Protein AF-A0A1H0UM21-F1 (afdb_monomer_lite)

Structure (mmCIF, N/CA/C/O backbone):
data_AF-A0A1H0UM21-F1
#
_entry.id   AF-A0A1H0UM21-F1
#
loop_
_atom_site.group_PDB
_atom_site.id
_atom_site.type_symbol
_atom_site.label_atom_id
_atom_site.label_alt_id
_atom_site.label_comp_id
_atom_site.label_asym_id
_atom_site.label_entity_id
_atom_site.label_seq_id
_atom_site.pdbx_PDB_ins_code
_atom_site.Cartn_x
_atom_site.Cartn_y
_atom_site.Cartn_z
_atom_site.occupancy
_atom_site.B_iso_or_equiv
_atom_site.auth_seq_id
_atom_site.auth_comp_id
_atom_site.auth_asym_id
_atom_site.auth_atom_id
_atom_site.pdbx_PDB_model_num
ATOM 1 N N . MET A 1 1 ? -3.322 1.386 14.004 1.00 92.81 1 MET A N 1
ATOM 2 C CA . MET A 1 1 ? -3.535 1.721 12.572 1.00 92.81 1 MET A CA 1
ATOM 3 C C . MET A 1 1 ? -4.518 0.707 12.004 1.00 92.81 1 MET A C 1
ATOM 5 O O . MET A 1 1 ? -4.577 -0.382 12.558 1.00 92.81 1 MET A O 1
ATOM 9 N N . ILE A 1 2 ? -5.292 1.025 10.967 1.00 96.75 2 ILE A N 1
ATOM 10 C CA . ILE A 1 2 ? -6.209 0.051 10.345 1.00 96.75 2 ILE A CA 1
ATOM 11 C C . ILE A 1 2 ? -5.666 -0.349 8.977 1.00 96.75 2 ILE A C 1
ATOM 13 O O . ILE A 1 2 ? -5.167 0.510 8.252 1.00 96.75 2 ILE A O 1
ATOM 17 N N . ALA A 1 3 ? -5.759 -1.632 8.642 1.00 97.88 3 ALA A N 1
ATOM 18 C CA . ALA A 1 3 ? -5.467 -2.154 7.318 1.00 97.88 3 ALA A CA 1
ATOM 19 C C . ALA A 1 3 ? -6.683 -2.840 6.707 1.00 97.88 3 ALA A C 1
ATOM 21 O O . ALA A 1 3 ? -7.474 -3.455 7.423 1.00 97.88 3 ALA A O 1
ATOM 22 N N . ARG A 1 4 ? -6.810 -2.757 5.383 1.00 98.06 4 ARG A N 1
ATOM 23 C CA . ARG A 1 4 ? -7.896 -3.366 4.615 1.00 98.06 4 ARG A CA 1
ATOM 24 C C . ARG A 1 4 ? -7.352 -4.044 3.368 1.00 98.06 4 ARG A C 1
ATOM 26 O O . ARG A 1 4 ? -6.465 -3.508 2.712 1.00 98.06 4 ARG A O 1
ATOM 33 N N . TYR A 1 5 ? -7.887 -5.209 3.037 1.00 96.88 5 TYR A N 1
ATOM 34 C CA . TYR A 1 5 ? -7.577 -5.929 1.801 1.00 96.88 5 TYR A CA 1
ATOM 35 C C . TYR A 1 5 ? -8.771 -6.793 1.400 1.00 96.88 5 TYR A C 1
ATOM 37 O O . TYR A 1 5 ? -9.628 -7.098 2.232 1.00 96.88 5 TYR A O 1
ATOM 45 N N . LEU A 1 6 ? -8.848 -7.180 0.128 1.00 95.88 6 LEU A N 1
ATOM 46 C CA . LEU A 1 6 ? -9.825 -8.170 -0.314 1.00 95.88 6 LEU A CA 1
ATOM 47 C C . LEU A 1 6 ? -9.255 -9.571 -0.110 1.00 95.88 6 LEU A C 1
ATOM 49 O O . LEU A 1 6 ? -8.195 -9.883 -0.649 1.00 95.88 6 LEU A O 1
ATOM 53 N N . ASP A 1 7 ? -9.978 -10.417 0.614 1.00 94.50 7 ASP A N 1
ATOM 54 C CA . ASP A 1 7 ? -9.722 -11.853 0.612 1.00 94.50 7 ASP A CA 1
ATOM 55 C C . ASP A 1 7 ? -10.420 -12.483 -0.612 1.00 94.50 7 ASP A C 1
ATOM 57 O O . ASP A 1 7 ? -11.655 -12.459 -0.683 1.00 94.50 7 ASP A O 1
ATOM 61 N N . PRO A 1 8 ? -9.666 -13.020 -1.592 1.00 91.56 8 PRO A N 1
ATOM 62 C CA . PRO A 1 8 ? -10.238 -13.578 -2.812 1.00 91.56 8 PRO A CA 1
ATOM 63 C C . PRO A 1 8 ? -10.990 -14.897 -2.587 1.00 91.56 8 PRO A C 1
ATOM 65 O O . PRO A 1 8 ? -11.851 -15.228 -3.402 1.00 91.56 8 PRO A O 1
ATOM 68 N N . ASP A 1 9 ? -10.713 -15.637 -1.507 1.00 90.88 9 ASP A N 1
ATOM 69 C CA . ASP A 1 9 ? -11.382 -16.914 -1.224 1.00 90.88 9 ASP A CA 1
ATOM 70 C C . ASP A 1 9 ? -12.802 -16.695 -0.696 1.00 90.88 9 ASP A C 1
ATOM 72 O O . ASP A 1 9 ? -13.722 -17.467 -0.987 1.00 90.88 9 ASP A O 1
ATOM 76 N N . THR A 1 10 ? -12.988 -15.627 0.081 1.00 92.31 10 THR A N 1
ATOM 77 C CA . THR A 1 10 ? -14.288 -15.248 0.650 1.00 92.31 10 THR A CA 1
ATOM 78 C C . THR A 1 10 ? -14.992 -14.133 -0.125 1.00 92.31 10 THR A C 1
ATOM 80 O O . THR A 1 10 ? -16.148 -13.837 0.176 1.00 92.31 10 THR A O 1
ATOM 83 N N . ASP A 1 11 ? -14.315 -13.533 -1.110 1.00 91.00 11 ASP A N 1
ATOM 84 C CA . ASP A 1 11 ? -14.748 -12.358 -1.883 1.00 91.00 11 ASP A CA 1
ATOM 85 C C . ASP A 1 11 ? -15.260 -11.228 -0.972 1.00 91.00 11 ASP A C 1
ATOM 87 O O . ASP A 1 11 ? -16.318 -10.633 -1.185 1.00 91.00 11 ASP A O 1
ATOM 91 N N . SER A 1 12 ? -14.522 -10.967 0.111 1.00 94.56 12 SER A N 1
ATOM 92 C CA . SER A 1 12 ? -14.925 -10.006 1.137 1.00 94.56 12 SER A CA 1
ATOM 93 C C . SER A 1 12 ? -13.756 -9.169 1.648 1.00 94.56 12 SER A C 1
ATOM 95 O O . SER A 1 12 ? -12.617 -9.631 1.732 1.00 94.56 12 SER A O 1
ATOM 97 N N . VAL A 1 13 ? -14.038 -7.902 1.968 1.00 96.81 13 VAL A N 1
ATOM 98 C CA . VAL A 1 13 ? -13.031 -6.987 2.514 1.00 96.81 13 VAL A CA 1
ATOM 99 C C . VAL A 1 13 ? -12.772 -7.346 3.969 1.00 96.81 13 VAL A C 1
ATOM 101 O O . VAL A 1 13 ? -13.676 -7.282 4.802 1.00 96.81 13 VAL A O 1
ATOM 104 N N . GLN A 1 14 ? -11.522 -7.678 4.260 1.00 97.56 14 GLN A N 1
ATOM 105 C CA . GLN A 1 14 ? -11.024 -7.879 5.609 1.00 97.56 14 GLN A CA 1
ATOM 106 C C . GLN A 1 14 ? -10.535 -6.551 6.177 1.00 97.56 14 GLN A C 1
ATOM 108 O O . GLN A 1 14 ? -9.960 -5.733 5.458 1.00 97.56 14 GLN A O 1
ATOM 113 N N . GLU A 1 15 ? -10.739 -6.354 7.475 1.00 97.81 15 GLU A N 1
ATOM 114 C CA . GLU A 1 15 ? -10.221 -5.213 8.224 1.00 97.81 15 GLU A CA 1
ATOM 115 C C . GLU A 1 15 ? -9.406 -5.726 9.411 1.00 97.81 15 GLU A C 1
ATOM 117 O O . GLU A 1 15 ? -9.859 -6.592 10.161 1.00 97.81 15 GLU A O 1
ATOM 122 N N . VAL A 1 16 ? -8.183 -5.220 9.557 1.00 96.75 16 VAL A N 1
ATOM 123 C CA . VAL A 1 16 ? -7.222 -5.682 1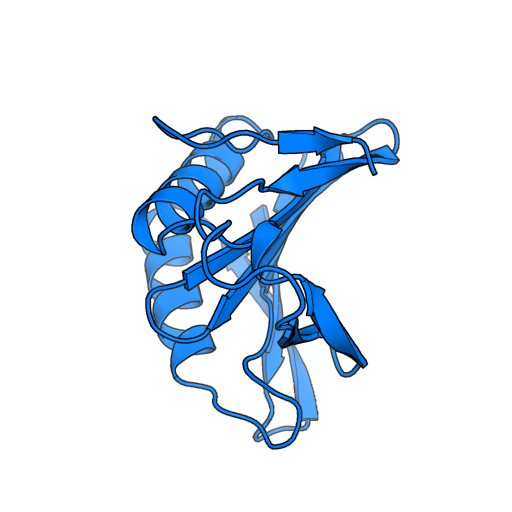0.561 1.00 96.75 16 VAL A CA 1
ATOM 124 C C . VAL A 1 16 ? -6.652 -4.485 11.305 1.00 96.75 16 VAL A C 1
ATOM 126 O O . VAL A 1 16 ? -6.164 -3.530 10.698 1.00 96.75 16 VAL A O 1
ATOM 129 N N . GLU A 1 17 ? -6.673 -4.543 12.633 1.00 95.94 17 GLU A N 1
ATOM 130 C CA . GLU A 1 17 ? -5.959 -3.576 13.456 1.00 95.94 17 GLU A CA 1
ATOM 131 C C . GLU A 1 17 ? -4.471 -3.941 13.521 1.00 95.94 17 GLU A C 1
ATOM 133 O O . GLU A 1 17 ? -4.090 -5.046 13.907 1.00 95.94 17 GLU A O 1
ATOM 138 N N . LEU A 1 18 ? -3.622 -2.989 13.143 1.00 94.38 18 LEU A N 1
ATOM 139 C CA . LEU A 1 18 ? -2.173 -3.119 13.176 1.00 94.38 18 LEU A CA 1
ATOM 140 C C . LEU A 1 18 ? -1.621 -2.389 14.398 1.00 94.38 18 LEU A C 1
ATOM 142 O O . LEU A 1 18 ? -1.692 -1.153 14.484 1.00 94.38 18 LEU A O 1
ATOM 146 N N . ALA A 1 19 ? -1.092 -3.179 15.332 1.00 89.00 19 ALA A N 1
ATOM 147 C CA . ALA A 1 19 ? -0.547 -2.712 16.604 1.00 89.00 19 ALA A CA 1
ATOM 148 C C . ALA A 1 19 ? 0.950 -2.371 16.530 1.00 89.00 19 ALA A C 1
ATOM 150 O O . ALA A 1 19 ? 1.411 -1.484 17.246 1.00 89.00 19 ALA A O 1
ATOM 151 N N . ASP A 1 20 ? 1.707 -3.064 15.676 1.00 90.62 20 ASP A N 1
ATOM 152 C CA . ASP A 1 20 ? 3.156 -2.921 15.566 1.00 90.62 20 ASP A CA 1
ATOM 153 C C . ASP A 1 20 ? 3.677 -3.285 14.164 1.00 90.62 20 ASP A C 1
ATOM 155 O O . ASP A 1 20 ? 2.930 -3.672 13.262 1.00 90.62 20 ASP A O 1
ATOM 159 N N . VAL A 1 21 ? 4.992 -3.144 13.992 1.00 90.25 21 VAL A N 1
ATOM 160 C CA . VAL A 1 21 ? 5.713 -3.447 12.748 1.00 90.25 21 VAL A CA 1
ATOM 161 C C . VAL A 1 21 ? 5.593 -4.924 12.355 1.00 90.25 21 VAL A C 1
ATOM 163 O O . VAL A 1 21 ? 5.455 -5.234 11.175 1.00 90.25 21 VAL A O 1
ATOM 166 N N . SER A 1 22 ? 5.598 -5.844 13.326 1.00 92.31 22 SER A N 1
ATOM 167 C CA . SER A 1 22 ? 5.495 -7.282 13.051 1.00 92.31 22 SER A CA 1
ATOM 168 C C . SER A 1 22 ? 4.130 -7.645 12.464 1.00 92.31 22 SER A C 1
ATOM 170 O O . SER A 1 22 ? 4.038 -8.560 11.641 1.00 92.31 22 SER A O 1
ATOM 172 N N . ALA A 1 23 ? 3.071 -6.940 12.869 1.00 93.25 23 ALA A N 1
ATOM 173 C CA . ALA A 1 23 ? 1.739 -7.111 12.304 1.00 93.25 23 ALA A CA 1
ATOM 174 C C . ALA A 1 23 ? 1.684 -6.671 10.831 1.00 93.25 23 ALA A C 1
ATOM 176 O O . ALA A 1 23 ? 1.085 -7.375 10.018 1.00 93.25 23 ALA A O 1
ATOM 177 N N . VAL A 1 24 ? 2.347 -5.562 10.471 1.00 92.19 24 VAL A N 1
ATOM 178 C CA . VAL A 1 24 ? 2.455 -5.103 9.071 1.00 92.19 24 VAL A CA 1
ATOM 179 C C . VAL A 1 24 ? 3.156 -6.161 8.222 1.00 92.19 24 VAL A C 1
ATOM 181 O O . VAL A 1 24 ? 2.623 -6.577 7.198 1.00 92.19 24 VAL A O 1
ATOM 184 N N . ASP A 1 25 ? 4.316 -6.641 8.670 1.00 92.19 25 ASP A N 1
ATOM 185 C CA . ASP A 1 25 ? 5.093 -7.648 7.940 1.00 92.19 25 ASP A CA 1
ATOM 186 C C . ASP A 1 25 ? 4.315 -8.941 7.712 1.00 92.19 25 ASP A C 1
ATOM 188 O O . ASP A 1 25 ? 4.297 -9.480 6.604 1.00 92.19 25 ASP A O 1
ATOM 192 N N . SER A 1 26 ? 3.647 -9.421 8.761 1.00 93.94 26 SER A N 1
ATOM 193 C CA . SER A 1 26 ? 2.838 -10.638 8.690 1.00 93.94 26 SER A CA 1
ATOM 194 C C . SER A 1 26 ? 1.676 -10.471 7.713 1.00 93.94 26 SER A C 1
ATOM 196 O O . SER A 1 26 ? 1.388 -11.385 6.943 1.00 93.94 26 SER A O 1
ATOM 198 N N . LEU A 1 27 ? 1.034 -9.297 7.710 1.00 95.19 27 LEU A N 1
ATOM 199 C CA . LEU A 1 27 ? -0.065 -8.994 6.802 1.00 95.19 27 LEU A CA 1
ATOM 200 C C . LEU A 1 27 ? 0.398 -8.930 5.341 1.00 95.19 27 LEU A C 1
ATOM 202 O O . LEU A 1 27 ? -0.229 -9.550 4.488 1.00 95.19 27 LEU A O 1
ATOM 206 N N . LEU A 1 28 ? 1.493 -8.223 5.045 1.00 93.69 28 LEU A N 1
ATOM 207 C CA . LEU A 1 28 ? 2.027 -8.129 3.680 1.00 93.69 28 LEU A CA 1
ATOM 208 C C . LEU A 1 28 ? 2.449 -9.502 3.137 1.00 93.69 28 LEU A C 1
ATOM 210 O O . LEU A 1 28 ? 2.171 -9.829 1.981 1.00 93.69 28 LEU A O 1
ATOM 214 N N . GLY A 1 29 ? 3.071 -10.327 3.987 1.00 92.44 29 GLY A N 1
ATOM 215 C CA . GLY A 1 29 ? 3.402 -11.712 3.655 1.00 92.44 29 GLY A CA 1
ATOM 216 C C . GLY A 1 29 ? 2.160 -12.534 3.314 1.00 92.44 29 GLY A C 1
ATOM 217 O O . GLY A 1 29 ? 2.103 -13.129 2.242 1.00 92.44 29 GLY A O 1
ATOM 218 N N . LEU A 1 30 ? 1.145 -12.498 4.184 1.00 93.38 30 LEU A N 1
ATOM 219 C CA . LEU A 1 30 ? -0.119 -13.206 3.982 1.00 93.38 30 LEU A CA 1
ATOM 220 C C . LEU A 1 30 ? -0.813 -12.775 2.685 1.00 93.38 30 LEU A C 1
ATOM 222 O O . LEU A 1 30 ? -1.156 -13.619 1.865 1.00 93.38 30 LEU A O 1
ATOM 226 N N . VAL A 1 31 ? -0.980 -11.471 2.460 1.00 92.75 31 VAL A N 1
ATOM 227 C CA . VAL A 1 31 ? -1.710 -10.956 1.292 1.00 92.75 31 VAL A CA 1
ATOM 228 C C . VAL A 1 31 ? -0.984 -11.251 -0.023 1.00 92.75 31 VAL A C 1
ATOM 230 O O . VAL A 1 31 ? -1.632 -11.531 -1.027 1.00 92.75 31 VAL A O 1
ATOM 233 N N . THR A 1 32 ? 0.352 -11.290 -0.022 1.00 88.31 32 THR A N 1
ATOM 234 C CA . THR A 1 32 ? 1.124 -11.733 -1.197 1.00 88.31 32 THR A CA 1
ATOM 235 C C . THR A 1 32 ? 0.828 -13.186 -1.586 1.00 88.31 32 THR A C 1
ATOM 237 O O . THR A 1 32 ? 0.946 -13.539 -2.760 1.00 88.31 32 THR A O 1
ATOM 240 N N . GLU A 1 33 ? 0.472 -14.037 -0.622 1.00 88.62 33 GLU A N 1
ATOM 241 C CA . GLU A 1 33 ? 0.143 -15.449 -0.857 1.00 88.62 33 GLU A CA 1
ATOM 242 C C . GLU A 1 33 ? -1.318 -15.659 -1.282 1.00 88.62 33 GLU A C 1
ATOM 244 O O . GLU A 1 33 ? -1.625 -16.671 -1.918 1.00 88.62 33 GLU A O 1
ATOM 249 N N . LEU A 1 34 ? -2.199 -14.692 -1.001 1.00 85.38 34 LEU A N 1
ATOM 250 C CA . LEU A 1 34 ? -3.592 -14.667 -1.449 1.00 85.38 34 LEU A CA 1
ATOM 251 C C . LEU A 1 34 ? -3.651 -14.342 -2.950 1.00 85.38 34 LEU A C 1
ATOM 253 O O . LEU A 1 34 ? -4.006 -13.246 -3.364 1.00 85.38 34 LEU A O 1
ATOM 257 N N . GLY A 1 35 ? -3.246 -15.275 -3.808 1.00 69.38 35 GLY A N 1
ATOM 258 C CA . GLY A 1 35 ? -3.433 -15.124 -5.250 1.00 69.38 35 GLY A CA 1
ATOM 259 C C . GLY A 1 35 ? -4.921 -15.023 -5.615 1.00 69.38 35 GLY A C 1
ATOM 260 O O . GLY A 1 35 ? -5.766 -15.655 -4.990 1.00 69.38 35 GLY A O 1
ATOM 261 N N . GLY A 1 36 ? -5.255 -14.268 -6.662 1.00 70.19 36 GLY A N 1
ATOM 262 C CA . GLY A 1 36 ? -6.626 -14.152 -7.165 1.00 70.19 36 GLY A CA 1
ATOM 263 C C . GLY A 1 36 ? -6.687 -14.139 -8.691 1.00 70.19 36 GLY A C 1
ATOM 264 O O . GLY A 1 36 ? -5.705 -13.841 -9.370 1.00 70.19 36 GLY A O 1
ATOM 265 N N . GLN A 1 37 ? -7.865 -14.420 -9.261 1.00 74.38 37 GLN A N 1
ATOM 266 C CA . GLN A 1 37 ? -8.077 -14.322 -10.718 1.00 74.38 37 GLN A CA 1
ATOM 267 C C . GLN A 1 37 ? -7.893 -12.891 -11.255 1.00 74.38 37 GLN A C 1
ATOM 269 O O . GLN A 1 37 ? -7.683 -12.709 -12.452 1.00 74.38 37 GLN A O 1
ATOM 274 N N . ARG A 1 38 ? -7.981 -11.886 -10.373 1.00 79.38 38 ARG A N 1
ATOM 275 C CA . ARG A 1 38 ? -7.896 -10.452 -10.682 1.00 79.38 38 ARG A CA 1
ATOM 276 C C . ARG A 1 38 ? -6.506 -9.846 -10.456 1.00 79.38 38 ARG A C 1
ATOM 278 O O . ARG A 1 38 ? -6.350 -8.657 -10.689 1.00 79.38 38 ARG A O 1
ATOM 285 N N . GLY A 1 39 ? -5.517 -10.634 -10.028 1.00 82.56 39 GLY A N 1
ATOM 286 C CA . GLY A 1 39 ? -4.202 -10.151 -9.589 1.00 82.56 39 GLY A CA 1
ATOM 287 C C . GLY A 1 39 ? -3.972 -10.388 -8.095 1.00 82.56 39 GLY A C 1
ATOM 288 O O . GLY A 1 39 ? -4.798 -11.014 -7.428 1.00 82.56 39 GLY A O 1
ATOM 289 N N . THR A 1 40 ? -2.837 -9.917 -7.573 1.00 87.88 40 THR A N 1
ATOM 290 C CA . THR A 1 40 ? -2.572 -9.946 -6.125 1.00 87.88 40 THR A CA 1
ATOM 291 C C . THR A 1 40 ? -3.368 -8.829 -5.446 1.00 87.88 40 THR A C 1
ATOM 293 O O . THR A 1 40 ? -3.321 -7.696 -5.940 1.00 87.88 40 THR A O 1
ATOM 296 N N . PRO A 1 41 ? -4.065 -9.087 -4.328 1.00 94.31 41 PRO A N 1
ATOM 297 C CA . PRO A 1 41 ? -4.732 -8.040 -3.572 1.00 94.31 41 PRO A CA 1
ATOM 298 C C . PRO A 1 41 ? -3.746 -6.982 -3.066 1.00 94.31 41 PRO A C 1
ATOM 300 O O . PRO A 1 41 ? -2.646 -7.293 -2.604 1.00 94.31 41 PRO A O 1
ATOM 303 N N . ALA A 1 42 ? -4.146 -5.717 -3.145 1.00 96.38 42 ALA A N 1
ATOM 304 C CA . ALA A 1 42 ? -3.478 -4.635 -2.438 1.00 96.38 42 ALA A CA 1
ATOM 305 C C . ALA A 1 42 ? -3.907 -4.589 -0.970 1.00 96.38 42 ALA A C 1
ATOM 307 O O . ALA A 1 42 ? -5.027 -4.962 -0.610 1.00 96.38 42 ALA A O 1
ATOM 308 N N . VAL A 1 43 ? -3.024 -4.035 -0.144 1.00 97.69 43 VAL A N 1
ATOM 309 C CA . VAL A 1 43 ? -3.325 -3.642 1.230 1.00 97.69 43 VAL A CA 1
ATOM 310 C C . VAL A 1 43 ? -3.443 -2.127 1.292 1.00 97.69 43 VAL A C 1
ATOM 312 O O . VAL A 1 43 ? -2.517 -1.411 0.925 1.00 97.69 43 VAL A O 1
ATOM 315 N N . GLU A 1 44 ? -4.569 -1.635 1.789 1.00 98.25 44 GLU A N 1
ATOM 316 C CA . GLU A 1 44 ? -4.757 -0.240 2.173 1.00 98.25 44 GLU A CA 1
ATOM 317 C C . GLU A 1 44 ? -4.472 -0.077 3.665 1.00 98.25 44 GLU A C 1
ATOM 319 O O . GLU A 1 44 ? -5.040 -0.788 4.487 1.00 98.25 44 GLU A O 1
ATOM 324 N N . LEU A 1 45 ? -3.622 0.878 4.024 1.00 98.12 45 LEU A N 1
ATOM 325 C CA . LEU A 1 45 ? -3.289 1.256 5.391 1.00 98.12 45 LEU A CA 1
ATOM 326 C C . LEU A 1 45 ? -3.839 2.657 5.668 1.00 98.12 45 LEU A C 1
ATOM 328 O O . LEU A 1 45 ? -3.576 3.591 4.916 1.00 98.12 45 LEU A O 1
ATOM 332 N N . SER A 1 46 ? -4.574 2.823 6.764 1.00 97.62 46 SER A N 1
ATOM 333 C CA . SER A 1 46 ? -5.117 4.109 7.215 1.00 97.62 46 SER A CA 1
ATOM 334 C C . SER A 1 46 ? -4.450 4.551 8.510 1.00 97.62 46 SER A C 1
ATOM 336 O O . SER A 1 46 ? -4.633 3.926 9.564 1.00 97.62 46 SER A O 1
ATOM 338 N N . HIS A 1 47 ? -3.693 5.644 8.440 1.00 96.94 47 HIS A N 1
ATOM 339 C CA . HIS A 1 47 ? -2.993 6.220 9.582 1.00 96.94 47 HIS A CA 1
ATOM 340 C C . HIS A 1 47 ? -3.910 7.183 10.366 1.00 96.94 47 HIS A C 1
ATOM 342 O O . HIS A 1 47 ? -4.704 7.902 9.759 1.00 96.94 47 HIS A O 1
ATOM 348 N N . PRO A 1 48 ? -3.800 7.280 11.709 1.00 95.94 48 PRO A N 1
ATOM 349 C CA . PRO A 1 48 ? -4.636 8.180 12.516 1.00 95.94 48 PRO A CA 1
ATOM 350 C C . PRO A 1 48 ? -4.550 9.671 12.158 1.00 95.94 48 PRO A C 1
ATOM 352 O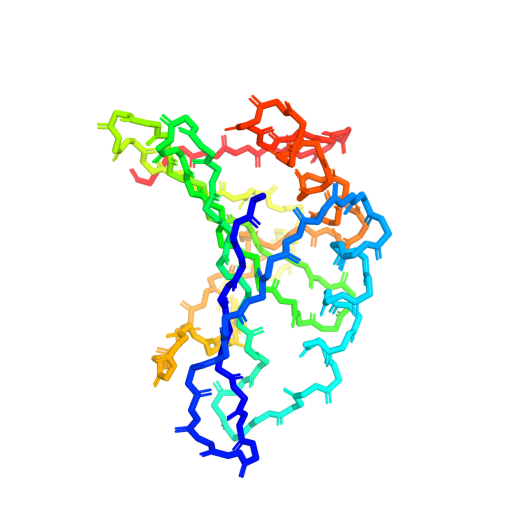 O . PRO A 1 48 ? -5.422 10.442 12.549 1.00 95.94 48 PRO A O 1
ATOM 355 N N . SER A 1 49 ? -3.512 10.091 11.428 1.00 96.12 49 SER A N 1
ATOM 356 C CA . SER A 1 49 ? -3.397 11.461 10.903 1.00 96.12 49 SER A CA 1
ATOM 357 C C . SER A 1 49 ? -4.398 11.775 9.786 1.00 96.12 49 SER A C 1
ATOM 359 O O . SER A 1 49 ? -4.546 12.942 9.439 1.00 96.12 49 SER A O 1
ATOM 361 N N . GLY A 1 50 ? -5.058 10.760 9.218 1.00 96.81 50 GLY A N 1
ATOM 362 C CA . GLY A 1 50 ? -5.915 10.876 8.038 1.00 96.81 50 GLY A CA 1
ATOM 363 C C . GLY A 1 50 ? -5.214 10.534 6.721 1.00 96.81 50 GLY A C 1
ATOM 364 O O . GLY A 1 50 ? -5.879 10.490 5.694 1.00 96.81 50 GLY A O 1
ATOM 365 N N . ALA A 1 51 ? -3.904 10.269 6.742 1.00 98.19 51 ALA A N 1
ATOM 366 C CA . ALA A 1 51 ? -3.172 9.801 5.569 1.00 98.19 51 ALA A CA 1
ATOM 367 C C . ALA A 1 51 ? -3.458 8.318 5.279 1.00 98.19 51 ALA A C 1
ATOM 369 O O . ALA A 1 51 ? -3.698 7.529 6.203 1.00 98.19 51 ALA A O 1
ATOM 370 N N . THR A 1 52 ? -3.370 7.930 4.010 1.00 98.44 52 THR A N 1
ATOM 371 C CA . THR A 1 52 ? -3.538 6.545 3.562 1.00 98.44 52 THR A CA 1
ATOM 372 C C . THR A 1 52 ? -2.373 6.096 2.690 1.00 98.44 52 THR A C 1
ATOM 374 O O . THR A 1 52 ? -1.760 6.885 1.971 1.00 98.44 52 THR A O 1
ATOM 377 N N . LEU A 1 53 ? -2.060 4.805 2.760 1.00 98.50 53 LEU A N 1
ATOM 378 C CA . LEU A 1 53 ? -1.064 4.163 1.914 1.00 98.50 53 LEU A CA 1
ATOM 379 C C . LEU A 1 53 ? -1.645 2.875 1.344 1.00 98.50 53 LEU A C 1
ATOM 381 O O . LEU A 1 53 ? -2.000 1.975 2.097 1.00 98.50 53 LEU A O 1
ATOM 385 N N . VAL A 1 54 ? -1.697 2.764 0.024 1.00 98.25 54 VAL A N 1
ATOM 386 C CA . VAL A 1 54 ? -1.997 1.513 -0.669 1.00 98.25 54 VAL A CA 1
ATOM 387 C C . VAL A 1 54 ? -0.683 0.882 -1.107 1.00 98.25 54 VAL A C 1
ATOM 389 O O . VAL A 1 54 ? 0.146 1.543 -1.729 1.00 98.25 54 VAL A O 1
ATOM 392 N N . ILE A 1 55 ? -0.493 -0.396 -0.792 1.00 97.69 55 ILE A N 1
ATOM 393 C CA . ILE A 1 55 ? 0.650 -1.192 -1.235 1.00 97.69 55 ILE A CA 1
ATOM 394 C C . ILE A 1 55 ? 0.169 -2.435 -1.981 1.00 97.69 55 ILE A C 1
ATOM 396 O O . ILE A 1 55 ? -0.576 -3.255 -1.447 1.00 97.69 55 ILE A O 1
ATOM 400 N N . GLY A 1 56 ? 0.603 -2.571 -3.232 1.00 95.56 56 GLY A N 1
ATOM 401 C CA . GLY A 1 56 ? 0.378 -3.756 -4.060 1.00 95.56 56 GLY A CA 1
ATOM 402 C C . GLY A 1 56 ? 1.681 -4.519 -4.263 1.00 95.56 56 GLY A C 1
ATOM 403 O O . GLY A 1 56 ? 2.724 -3.896 -4.461 1.00 95.56 56 GLY A O 1
ATOM 404 N N . GLN A 1 57 ? 1.647 -5.854 -4.229 1.00 93.00 57 GLN A N 1
ATOM 405 C CA . GLN A 1 57 ? 2.843 -6.688 -4.399 1.00 93.00 57 GLN A CA 1
ATOM 406 C C . GLN A 1 57 ? 2.663 -7.685 -5.545 1.00 93.00 57 GLN A C 1
ATOM 408 O O . GLN A 1 57 ? 1.756 -8.510 -5.547 1.00 93.00 57 GLN A O 1
ATOM 413 N N . ALA A 1 58 ? 3.580 -7.661 -6.507 1.00 89.38 58 ALA A N 1
ATOM 414 C CA . ALA A 1 58 ? 3.589 -8.571 -7.647 1.00 89.38 58 ALA A CA 1
ATOM 415 C C . ALA A 1 58 ? 4.994 -9.162 -7.765 1.00 89.38 58 ALA A C 1
ATOM 417 O O . ALA A 1 58 ? 5.880 -8.512 -8.300 1.00 89.38 58 ALA A O 1
ATOM 418 N N . GLY A 1 59 ? 5.197 -10.354 -7.176 1.00 88.06 59 GLY A N 1
ATOM 419 C CA . GLY A 1 59 ? 6.452 -11.132 -7.148 1.00 88.06 59 GLY A CA 1
ATOM 420 C C . GLY A 1 59 ? 7.754 -10.314 -7.122 1.00 88.06 59 GLY A C 1
ATOM 421 O O . GLY A 1 59 ? 8.183 -9.888 -8.158 1.00 88.06 59 GLY A O 1
ATOM 422 N N . ALA A 1 60 ? 8.474 -10.119 -6.025 1.00 91.06 60 ALA A N 1
ATOM 423 C CA . ALA A 1 60 ? 9.689 -9.270 -5.938 1.00 91.06 60 ALA A CA 1
ATOM 424 C C . ALA A 1 60 ? 9.537 -7.760 -6.240 1.00 91.06 60 ALA A C 1
ATOM 426 O O . ALA A 1 60 ? 10.424 -7.000 -5.853 1.00 91.06 60 ALA A O 1
ATOM 427 N N . LEU A 1 61 ? 8.422 -7.306 -6.813 1.00 93.00 61 LEU A N 1
ATOM 428 C CA . LEU A 1 61 ? 8.104 -5.888 -6.969 1.00 93.00 61 LEU A CA 1
ATOM 429 C C . LEU A 1 61 ? 6.955 -5.457 -6.047 1.00 93.00 61 LEU A C 1
ATOM 431 O O . LEU A 1 61 ? 6.074 -6.261 -5.715 1.00 93.00 61 LEU A O 1
ATOM 435 N N . SER A 1 62 ? 6.970 -4.182 -5.662 1.00 95.31 62 SER A N 1
ATOM 436 C CA . SER A 1 62 ? 5.906 -3.507 -4.915 1.00 95.31 62 SER A CA 1
ATOM 437 C C . SER A 1 62 ? 5.587 -2.156 -5.552 1.00 95.31 62 SER A C 1
ATOM 439 O O . SER A 1 62 ? 6.488 -1.478 -6.031 1.00 95.31 62 SER A O 1
ATOM 441 N N . VAL A 1 63 ? 4.330 -1.734 -5.495 1.00 96.12 63 VAL A N 1
ATOM 442 C CA . VAL A 1 63 ? 3.902 -0.362 -5.803 1.00 96.12 63 VAL A CA 1
ATOM 443 C C . VAL A 1 63 ? 3.301 0.269 -4.556 1.00 96.12 63 VAL A C 1
ATOM 445 O O . VAL A 1 63 ? 2.640 -0.421 -3.779 1.00 96.12 63 VAL A O 1
ATOM 448 N N . LEU A 1 64 ? 3.537 1.564 -4.369 1.00 98.06 64 LEU A N 1
ATOM 449 C CA . LEU A 1 64 ? 2.996 2.370 -3.286 1.00 98.06 64 LEU A CA 1
ATOM 450 C C . LEU A 1 64 ? 2.187 3.513 -3.893 1.00 98.06 64 LEU A C 1
ATOM 452 O O . LEU A 1 64 ? 2.692 4.224 -4.756 1.00 98.06 64 LEU A O 1
ATOM 456 N N . MET A 1 65 ? 0.959 3.704 -3.420 1.00 98.12 65 MET A N 1
ATOM 457 C CA . MET A 1 65 ? 0.156 4.898 -3.683 1.00 98.12 65 MET A CA 1
ATOM 458 C C . MET A 1 65 ? -0.160 5.553 -2.346 1.00 98.12 65 MET A C 1
ATOM 460 O O . MET A 1 65 ? -0.813 4.958 -1.489 1.00 98.12 65 MET A O 1
ATOM 464 N N . PHE A 1 66 ? 0.350 6.756 -2.139 1.00 98.62 66 PHE A N 1
ATOM 465 C CA . PHE A 1 66 ? 0.240 7.491 -0.890 1.00 98.62 66 PHE A CA 1
ATOM 466 C C . PHE A 1 66 ? -0.680 8.687 -1.074 1.00 98.62 66 PHE A C 1
ATOM 468 O O . PHE A 1 66 ? -0.502 9.459 -2.012 1.00 98.62 66 PHE A O 1
ATOM 475 N N . THR A 1 67 ? -1.632 8.857 -0.160 1.00 98.62 67 THR A N 1
ATOM 476 C CA . THR A 1 67 ? -2.443 10.071 -0.055 1.00 98.62 67 THR A CA 1
ATOM 477 C C . THR A 1 67 ? -2.197 10.714 1.302 1.00 98.62 67 THR A C 1
ATOM 479 O O . THR A 1 67 ? -2.396 10.086 2.345 1.00 98.62 67 THR A O 1
ATOM 482 N N . ASP A 1 68 ? -1.750 11.968 1.302 1.00 97.94 68 ASP A N 1
ATOM 483 C CA . ASP A 1 68 ? -1.527 12.709 2.540 1.00 97.94 68 ASP A CA 1
ATOM 484 C C . ASP A 1 68 ? -2.851 13.100 3.230 1.00 97.94 68 ASP A C 1
ATOM 486 O O . ASP A 1 68 ? -3.949 12.942 2.695 1.00 97.94 68 ASP A O 1
ATOM 490 N N . ALA A 1 69 ? -2.762 13.647 4.444 1.00 96.62 69 ALA A N 1
ATOM 491 C CA . ALA A 1 69 ? -3.941 14.060 5.212 1.00 96.62 69 ALA A CA 1
ATOM 492 C C . ALA A 1 69 ? -4.730 15.232 4.582 1.00 96.62 69 ALA A C 1
ATOM 494 O O . ALA A 1 69 ? -5.830 15.544 5.039 1.00 96.62 69 ALA A O 1
ATOM 495 N N . LEU A 1 70 ? -4.171 15.907 3.572 1.00 97.06 70 LEU A N 1
ATOM 496 C CA . LEU A 1 70 ? -4.824 16.976 2.814 1.00 97.06 70 LEU A CA 1
ATOM 497 C C . LEU A 1 70 ? -5.478 16.453 1.524 1.00 97.06 70 LEU A C 1
ATOM 499 O O . LEU A 1 70 ? -6.180 17.215 0.858 1.00 97.06 70 LEU A O 1
ATOM 503 N N . GLY A 1 71 ? -5.290 15.172 1.198 1.00 96.62 71 GLY A N 1
ATOM 504 C CA . GLY A 1 71 ? -5.813 14.536 -0.006 1.00 96.62 71 GLY A CA 1
ATOM 505 C C . GLY A 1 71 ? -4.886 14.625 -1.220 1.00 96.62 71 GLY A C 1
ATOM 506 O O . GLY A 1 71 ? -5.340 14.338 -2.325 1.00 96.62 71 GLY A O 1
ATOM 507 N N . THR A 1 72 ? -3.622 15.027 -1.055 1.00 97.75 72 THR A N 1
ATOM 508 C CA . THR A 1 72 ? -2.639 15.016 -2.151 1.00 97.75 72 THR A CA 1
ATOM 509 C C . THR A 1 72 ? -2.158 13.591 -2.375 1.00 97.75 72 THR A C 1
ATOM 511 O O . THR A 1 72 ? -1.630 12.979 -1.444 1.00 97.75 72 THR A O 1
ATOM 514 N N . SER A 1 73 ? -2.317 13.076 -3.593 1.00 97.81 73 SER A N 1
ATOM 515 C CA . SER A 1 73 ? -1.894 11.726 -3.953 1.00 97.81 73 SER A CA 1
ATOM 516 C C . SER A 1 73 ? -0.547 11.706 -4.682 1.00 97.81 73 SER A C 1
ATOM 518 O O . SER A 1 73 ? -0.129 12.681 -5.312 1.00 97.81 73 SER A O 1
ATOM 520 N N . SER A 1 74 ? 0.169 10.599 -4.524 1.00 98.25 74 SER A N 1
ATOM 521 C CA . SER A 1 74 ? 1.470 10.333 -5.134 1.00 98.25 74 SER A CA 1
ATOM 522 C C . SER A 1 74 ? 1.690 8.830 -5.281 1.00 98.25 74 SER A C 1
ATOM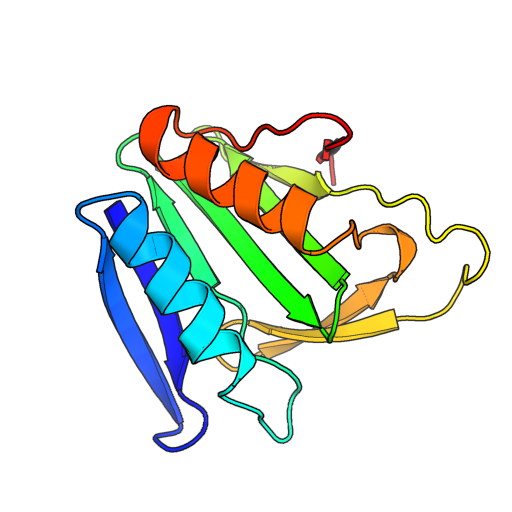 524 O O . SER A 1 74 ? 1.133 8.040 -4.513 1.00 98.25 74 SER A O 1
ATOM 526 N N . HIS A 1 75 ? 2.549 8.430 -6.212 1.00 97.44 75 HIS A N 1
ATOM 527 C CA . HIS A 1 75 ? 2.909 7.038 -6.465 1.00 97.44 75 HIS A CA 1
ATOM 528 C C . HIS A 1 75 ? 4.421 6.826 -6.385 1.00 97.44 75 HIS A C 1
ATOM 530 O O . HIS A 1 75 ? 5.211 7.745 -6.597 1.00 97.44 75 HIS A O 1
ATOM 536 N N . SER A 1 76 ? 4.844 5.602 -6.066 1.00 97.38 76 SER A N 1
ATOM 537 C CA . SER A 1 76 ? 6.258 5.236 -6.122 1.00 97.38 76 SER 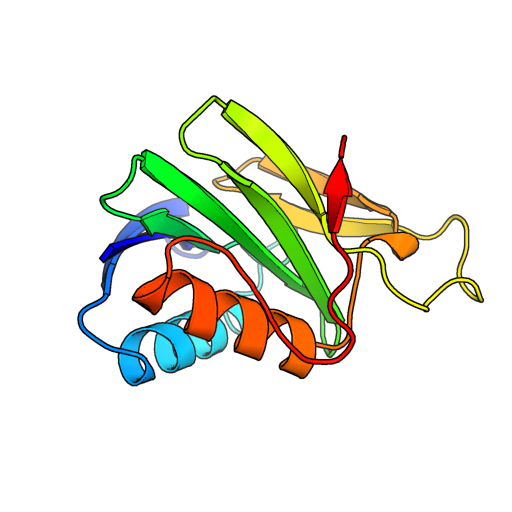A CA 1
ATOM 538 C C . SER A 1 76 ? 6.788 5.253 -7.542 1.00 97.38 76 SER A C 1
ATOM 540 O O . SER A 1 76 ? 6.089 4.847 -8.459 1.00 97.38 76 SER A O 1
ATOM 542 N N . VAL A 1 77 ? 8.048 5.649 -7.703 1.00 94.06 77 VAL A N 1
ATOM 543 C CA . VAL A 1 77 ? 8.762 5.589 -8.980 1.00 94.06 77 VAL A CA 1
ATOM 544 C C . VAL A 1 77 ? 9.910 4.602 -8.869 1.00 94.06 77 VAL A C 1
ATOM 546 O O . VAL A 1 77 ? 10.791 4.713 -8.014 1.00 94.06 77 VAL A O 1
ATOM 549 N N . GLY A 1 78 ? 9.869 3.601 -9.737 1.00 84.62 78 GLY A N 1
ATOM 550 C CA . GLY A 1 78 ? 10.808 2.502 -9.808 1.00 84.62 78 GLY A CA 1
ATOM 551 C C . GLY A 1 78 ? 11.816 2.637 -10.939 1.00 84.62 78 GLY A C 1
ATOM 552 O O . GLY A 1 78 ? 11.578 3.248 -11.977 1.00 84.62 78 GLY A O 1
ATOM 553 N N . SER A 1 79 ? 12.962 1.981 -10.775 1.00 68.44 79 SER A N 1
ATOM 554 C CA . SER A 1 79 ? 14.044 1.972 -11.765 1.00 68.44 79 SER A CA 1
ATOM 555 C C . SER A 1 79 ? 13.847 0.950 -12.895 1.00 68.44 79 SER A C 1
ATOM 557 O O . SER A 1 79 ? 14.740 0.771 -13.728 1.00 68.44 79 SER A O 1
ATOM 559 N N . ALA A 1 80 ? 12.680 0.298 -12.987 1.00 64.69 80 ALA A N 1
ATOM 560 C CA . ALA A 1 80 ? 12.347 -0.691 -14.018 1.00 64.69 80 ALA A CA 1
ATOM 561 C C . ALA A 1 80 ? 12.129 -0.086 -15.427 1.00 64.69 80 ALA A C 1
ATOM 563 O O . ALA A 1 80 ? 11.439 -0.664 -16.263 1.00 64.69 80 ALA A O 1
ATOM 564 N N . SER A 1 81 ? 12.786 1.035 -15.732 1.00 56.84 81 SER A N 1
ATOM 565 C CA . SER A 1 81 ? 12.746 1.766 -17.008 1.00 56.84 81 SER A CA 1
ATOM 566 C C . SER A 1 81 ? 13.115 0.919 -18.234 1.00 56.84 81 SER A C 1
ATOM 568 O O . SER A 1 81 ? 12.743 1.245 -19.357 1.00 56.84 81 SER A O 1
ATOM 570 N N . HIS A 1 82 ? 13.800 -0.210 -18.039 1.00 60.06 82 HIS A N 1
ATOM 571 C CA . HIS A 1 82 ? 14.105 -1.177 -19.096 1.00 60.06 82 HIS A CA 1
ATOM 572 C C . HIS A 1 82 ? 12.890 -2.005 -19.564 1.00 60.06 82 HIS A C 1
ATOM 574 O O . HIS A 1 82 ? 13.015 -2.749 -20.536 1.00 60.06 82 HIS A O 1
ATOM 580 N N . ARG A 1 83 ? 11.734 -1.886 -18.895 1.00 66.81 83 ARG A N 1
ATOM 581 C CA . ARG A 1 83 ? 10.453 -2.530 -19.247 1.00 66.81 83 ARG A CA 1
ATOM 582 C C . ARG A 1 83 ? 9.340 -1.516 -19.525 1.00 66.81 83 ARG A C 1
ATOM 584 O O . ARG A 1 83 ? 8.162 -1.818 -19.348 1.00 66.81 83 ARG A O 1
ATOM 591 N N . ALA A 1 84 ? 9.714 -0.307 -19.943 1.00 67.44 84 ALA A N 1
ATOM 592 C CA . ALA A 1 84 ? 8.766 0.748 -20.286 1.00 67.44 84 ALA A CA 1
ATOM 593 C C . ALA A 1 84 ? 7.658 0.225 -21.224 1.00 67.44 84 ALA A C 1
ATOM 595 O O . ALA A 1 84 ? 7.940 -0.408 -22.245 1.00 67.44 84 ALA A O 1
ATOM 596 N N . GLY A 1 85 ? 6.400 0.480 -20.857 1.00 74.12 85 GLY A N 1
ATOM 597 C CA . GLY A 1 85 ? 5.210 0.007 -21.575 1.00 74.12 85 GLY A CA 1
ATOM 598 C C . GLY A 1 85 ? 4.601 -1.312 -21.077 1.00 74.12 85 GLY A C 1
ATOM 599 O O . GLY A 1 85 ? 3.525 -1.677 -21.546 1.00 74.12 85 GLY A O 1
ATOM 600 N N . GLU A 1 86 ? 5.227 -2.015 -20.127 1.00 87.75 86 GLU A N 1
ATOM 601 C CA . GLU A 1 86 ? 4.591 -3.132 -19.413 1.00 87.75 86 GLU A CA 1
ATOM 602 C C . GLU A 1 86 ? 3.743 -2.631 -18.231 1.00 87.75 86 GLU A C 1
ATOM 604 O O . GLU A 1 86 ? 3.994 -1.573 -17.649 1.00 87.75 86 GLU A O 1
ATOM 609 N N . SER A 1 87 ? 2.720 -3.400 -17.858 1.00 90.75 87 SER A N 1
ATOM 610 C CA . SER A 1 87 ? 1.886 -3.136 -16.682 1.00 90.75 87 SER A CA 1
ATOM 611 C C . SER A 1 87 ? 1.699 -4.405 -15.868 1.00 90.75 87 SER A C 1
ATOM 613 O O . SER A 1 87 ? 1.672 -5.511 -16.410 1.00 90.75 87 SER A O 1
ATOM 615 N N . LEU A 1 88 ? 1.577 -4.236 -14.557 1.00 90.75 88 LEU A N 1
ATOM 616 C CA . LEU A 1 88 ? 1.240 -5.301 -13.625 1.00 90.75 88 LEU A CA 1
ATOM 617 C C . LEU A 1 88 ? -0.144 -5.031 -13.049 1.00 90.75 88 LEU A C 1
ATOM 619 O O . LEU A 1 88 ? -0.556 -3.882 -12.896 1.00 90.75 88 LEU A O 1
ATOM 623 N N . VAL A 1 89 ? -0.858 -6.107 -12.743 1.00 91.62 89 VAL A N 1
ATOM 624 C CA . VAL A 1 89 ? -2.231 -6.032 -12.252 1.00 91.62 89 VAL A CA 1
ATOM 625 C C . VAL A 1 89 ? -2.254 -6.231 -10.747 1.00 91.62 89 VAL A C 1
ATOM 627 O O . VAL A 1 89 ? -1.702 -7.210 -10.238 1.00 91.62 89 VAL A O 1
ATOM 630 N N . ILE A 1 90 ? -2.945 -5.329 -10.061 1.00 93.25 90 ILE A N 1
ATOM 631 C CA . ILE A 1 90 ? -3.238 -5.400 -8.633 1.00 93.25 90 ILE A CA 1
ATOM 632 C C . ILE A 1 90 ? -4.760 -5.348 -8.440 1.00 93.25 90 ILE A C 1
ATOM 634 O O . ILE A 1 90 ? -5.455 -4.603 -9.133 1.00 93.25 90 ILE A O 1
ATOM 638 N N . ASP A 1 91 ? -5.279 -6.138 -7.498 1.00 94.06 91 ASP A N 1
ATOM 639 C CA . ASP A 1 91 ? -6.685 -6.085 -7.084 1.00 94.06 91 ASP A CA 1
ATOM 640 C C . ASP A 1 91 ? -6.826 -5.122 -5.894 1.00 94.06 91 ASP A C 1
ATOM 642 O O . ASP A 1 91 ? -6.467 -5.443 -4.759 1.00 94.06 91 ASP A O 1
ATOM 646 N N . TYR A 1 92 ? -7.333 -3.917 -6.149 1.00 94.31 92 TYR A N 1
ATOM 647 C CA . TYR A 1 92 ? -7.643 -2.958 -5.092 1.00 94.31 92 TYR A CA 1
ATOM 648 C C . TYR A 1 92 ? -9.103 -3.112 -4.664 1.00 94.31 92 TYR A C 1
ATOM 650 O O . TYR A 1 92 ? -10.016 -2.594 -5.307 1.00 94.31 92 TYR A O 1
ATOM 658 N N . LEU A 1 93 ? -9.317 -3.843 -3.565 1.00 93.31 93 LEU A N 1
ATOM 659 C CA . LEU A 1 93 ? -10.625 -4.025 -2.918 1.00 93.31 93 LEU A CA 1
ATOM 660 C C . LEU A 1 93 ? -11.748 -4.492 -3.874 1.00 93.31 93 LEU A C 1
ATOM 662 O O . LEU A 1 93 ? -12.898 -4.075 -3.743 1.00 93.31 93 LEU A O 1
ATOM 666 N N . GLY A 1 94 ? -11.423 -5.363 -4.831 1.00 91.38 94 GLY A N 1
ATOM 667 C CA . GLY A 1 94 ? -12.333 -5.900 -5.850 1.00 91.38 94 GLY A CA 1
ATOM 668 C C . GLY A 1 94 ? -12.188 -5.236 -7.219 1.00 91.38 94 GLY A C 1
ATOM 669 O O . GLY A 1 94 ? -12.819 -5.679 -8.183 1.00 91.38 94 GLY A O 1
ATOM 670 N N . SER A 1 95 ? -11.371 -4.186 -7.327 1.00 91.56 95 SER A N 1
ATOM 671 C CA . SER A 1 95 ? -11.126 -3.458 -8.567 1.00 91.56 95 SER A CA 1
ATOM 672 C C . SER A 1 95 ? -9.840 -3.925 -9.244 1.00 91.56 95 SER A C 1
ATOM 674 O O . SER A 1 95 ? -8.735 -3.688 -8.752 1.00 91.56 95 SER A O 1
ATOM 676 N N . TYR A 1 96 ? -9.991 -4.522 -10.429 1.00 91.69 96 TYR A N 1
ATOM 677 C CA . TYR A 1 96 ? -8.881 -4.796 -11.343 1.00 91.69 96 TYR A CA 1
ATOM 678 C C . TYR A 1 96 ? -8.190 -3.482 -11.725 1.00 91.69 96 TYR A C 1
ATOM 680 O O . TYR A 1 96 ? -8.829 -2.592 -12.290 1.00 91.69 96 TYR A O 1
ATOM 688 N N . THR A 1 97 ? -6.898 -3.369 -11.421 1.00 92.88 97 THR A N 1
ATOM 689 C CA . THR A 1 97 ? -6.123 -2.145 -11.642 1.00 92.88 97 THR A CA 1
ATOM 690 C C . THR A 1 97 ? -4.811 -2.477 -12.342 1.00 92.88 97 THR A C 1
ATOM 692 O O . THR A 1 97 ? -3.957 -3.164 -11.785 1.00 92.88 97 THR A O 1
ATOM 695 N N . GLU A 1 98 ? -4.649 -1.981 -13.568 1.00 93.81 98 GLU A N 1
ATOM 696 C CA . GLU A 1 98 ? -3.387 -2.038 -14.310 1.00 93.81 98 GLU A CA 1
ATOM 697 C C . GLU A 1 98 ? -2.503 -0.862 -13.919 1.00 93.81 98 GLU A C 1
ATOM 699 O O . GLU A 1 98 ? -2.908 0.295 -14.015 1.00 93.81 98 GLU A O 1
ATOM 704 N N . ILE A 1 99 ? -1.288 -1.169 -13.478 1.00 93.31 99 ILE A N 1
ATOM 705 C CA . ILE A 1 99 ? -0.330 -0.184 -12.994 1.00 93.31 99 ILE A CA 1
ATOM 706 C C . ILE A 1 99 ? 0.932 -0.277 -13.859 1.00 93.31 99 ILE A C 1
ATOM 708 O O . ILE A 1 99 ? 1.468 -1.383 -14.017 1.00 93.31 99 ILE A O 1
ATOM 712 N N . PRO A 1 100 ? 1.439 0.847 -14.402 1.00 93.00 100 PRO A N 1
ATOM 713 C CA . PRO A 1 100 ? 2.689 0.860 -15.153 1.00 93.00 100 PRO A CA 1
ATOM 714 C C . PRO A 1 100 ? 3.835 0.273 -14.331 1.00 93.00 100 PRO A C 1
ATOM 716 O O . PRO A 1 100 ? 3.999 0.610 -13.160 1.00 93.00 100 PRO A O 1
ATOM 719 N N . ILE A 1 101 ? 4.671 -0.572 -14.940 1.00 92.38 101 ILE A N 1
ATOM 720 C CA . ILE A 1 101 ? 5.804 -1.189 -14.229 1.00 92.38 101 ILE A CA 1
ATOM 721 C C . ILE A 1 101 ? 6.815 -0.154 -13.707 1.00 92.38 101 ILE A C 1
ATOM 723 O O . ILE A 1 101 ? 7.544 -0.414 -12.756 1.00 92.38 101 ILE A O 1
ATOM 727 N N . GLU A 1 102 ? 6.825 1.039 -14.300 1.00 92.69 102 GLU A N 1
ATOM 728 C CA . GLU A 1 102 ? 7.624 2.191 -13.874 1.00 92.69 102 GLU A CA 1
ATOM 729 C C . GLU A 1 102 ? 7.251 2.674 -12.471 1.00 92.69 102 GLU A C 1
ATOM 731 O O . GLU A 1 102 ? 8.063 3.322 -11.822 1.00 92.69 102 GLU A O 1
ATOM 736 N N . TYR A 1 103 ? 6.063 2.323 -11.969 1.00 94.56 103 TYR A N 1
ATOM 737 C CA . TYR A 1 103 ? 5.640 2.700 -10.623 1.00 94.56 103 TYR A CA 1
ATOM 738 C C . TYR A 1 103 ? 6.142 1.703 -9.568 1.00 94.56 103 TYR A C 1
ATOM 740 O O . TYR A 1 103 ? 6.009 1.923 -8.365 1.00 94.56 103 TYR A O 1
ATOM 748 N N . PHE A 1 104 ? 6.699 0.567 -9.997 1.00 94.62 104 PHE A N 1
ATOM 749 C CA . PHE A 1 104 ? 7.074 -0.515 -9.101 1.00 94.62 104 PHE A CA 1
ATOM 750 C C . PHE A 1 104 ? 8.527 -0.411 -8.653 1.00 94.62 104 PHE A C 1
ATOM 752 O O . PHE A 1 104 ? 9.461 -0.450 -9.453 1.00 94.62 104 PHE A O 1
ATOM 759 N N . VAL A 1 105 ? 8.715 -0.385 -7.342 1.00 95.38 105 VAL A N 1
ATOM 760 C CA . VAL A 1 105 ? 10.010 -0.483 -6.669 1.00 95.38 105 VAL A CA 1
ATOM 761 C C . VAL A 1 105 ? 10.300 -1.929 -6.264 1.00 95.38 105 VAL A C 1
ATOM 763 O O . VAL A 1 105 ? 9.433 -2.808 -6.320 1.00 95.38 105 VAL A O 1
ATOM 766 N N . GLU A 1 106 ? 11.530 -2.194 -5.825 1.00 94.81 106 GLU A N 1
ATOM 767 C CA . GLU A 1 106 ? 11.857 -3.478 -5.210 1.00 94.81 106 GLU A CA 1
ATOM 768 C C . GLU A 1 106 ? 10.980 -3.737 -3.979 1.00 94.81 106 GLU A C 1
ATOM 770 O O . GLU A 1 106 ? 10.647 -2.828 -3.211 1.00 94.81 106 GLU A O 1
ATOM 775 N N . ARG A 1 107 ? 10.627 -5.008 -3.762 1.00 93.94 107 ARG A N 1
ATOM 776 C CA . ARG A 1 107 ? 9.713 -5.402 -2.686 1.00 93.94 107 ARG A CA 1
ATOM 777 C C . ARG A 1 107 ? 10.141 -4.897 -1.312 1.00 93.94 107 ARG A C 1
ATOM 779 O O . ARG A 1 107 ? 9.289 -4.421 -0.563 1.00 93.94 107 ARG A O 1
ATOM 786 N N . GLU A 1 108 ? 11.430 -4.993 -0.998 1.00 94.31 108 GLU A N 1
ATOM 787 C CA . GLU A 1 108 ? 11.968 -4.567 0.297 1.00 94.31 108 GLU A CA 1
ATOM 788 C C . GLU A 1 108 ? 11.909 -3.048 0.490 1.00 94.31 108 GLU A C 1
ATOM 790 O O . GLU A 1 108 ? 11.642 -2.599 1.602 1.00 94.31 108 GLU A O 1
ATOM 795 N N . VAL A 1 109 ? 12.064 -2.257 -0.579 1.00 96.38 109 VAL A N 1
ATOM 796 C CA . VAL A 1 109 ? 11.888 -0.794 -0.530 1.00 96.38 109 VAL A CA 1
ATOM 797 C C . VAL A 1 109 ? 10.437 -0.460 -0.191 1.00 96.38 109 VAL A C 1
ATOM 799 O O . VAL A 1 109 ? 10.172 0.323 0.721 1.00 96.38 109 VAL A O 1
ATOM 802 N N . GLY A 1 110 ? 9.485 -1.110 -0.868 1.00 96.25 110 GLY A N 1
ATOM 803 C CA . GLY A 1 110 ? 8.064 -0.916 -0.584 1.00 96.25 110 GLY A CA 1
ATOM 804 C C . GLY A 1 110 ? 7.664 -1.354 0.825 1.00 96.25 110 GLY A C 1
ATOM 805 O O . GLY A 1 110 ? 6.931 -0.645 1.514 1.00 96.25 110 GLY A O 1
ATOM 806 N N . ARG A 1 111 ? 8.200 -2.488 1.289 1.00 95.81 111 ARG A N 1
ATOM 807 C CA . ARG A 1 111 ? 8.010 -2.978 2.658 1.00 95.81 111 ARG A CA 1
ATOM 808 C C . ARG A 1 111 ? 8.545 -1.980 3.688 1.00 95.81 111 ARG A C 1
ATOM 810 O O . ARG A 1 111 ? 7.826 -1.637 4.620 1.00 95.81 111 ARG A O 1
ATOM 817 N N . ALA A 1 112 ? 9.768 -1.482 3.509 1.00 96.25 112 ALA A N 1
ATOM 818 C CA . ALA A 1 112 ? 10.347 -0.472 4.392 1.00 96.25 112 ALA A CA 1
ATOM 819 C C . ALA A 1 112 ? 9.506 0.818 4.419 1.00 96.25 112 ALA A C 1
ATOM 821 O O . ALA A 1 112 ? 9.230 1.337 5.499 1.00 96.25 112 ALA A O 1
ATOM 822 N N . GLY A 1 113 ? 9.004 1.265 3.261 1.00 97.25 113 GLY A N 1
ATOM 823 C CA . GLY A 1 113 ? 8.090 2.407 3.167 1.00 97.25 113 GLY A CA 1
ATOM 824 C C . GLY A 1 113 ? 6.798 2.217 3.968 1.00 97.25 113 GLY A C 1
ATOM 825 O O . GLY A 1 113 ? 6.384 3.123 4.689 1.00 97.25 113 GLY A O 1
ATOM 826 N N . ALA A 1 114 ? 6.185 1.031 3.904 1.00 96.69 114 ALA A N 1
ATOM 827 C CA . ALA A 1 114 ? 4.985 0.710 4.681 1.00 96.69 114 ALA A CA 1
ATOM 828 C C . ALA A 1 114 ? 5.245 0.659 6.199 1.00 96.69 114 ALA A C 1
ATOM 830 O O . ALA A 1 114 ? 4.407 1.099 6.988 1.00 96.69 114 ALA A O 1
ATOM 831 N N . ILE A 1 115 ? 6.412 0.156 6.614 1.00 95.62 115 ILE A N 1
ATOM 832 C CA . ILE A 1 115 ? 6.828 0.137 8.024 1.00 95.62 115 ILE A CA 1
ATOM 833 C C . ILE A 1 115 ? 7.013 1.561 8.559 1.00 95.62 115 ILE A C 1
ATOM 835 O O . ILE A 1 115 ? 6.547 1.869 9.655 1.00 95.62 115 ILE A O 1
ATOM 839 N N . GLU A 1 116 ? 7.656 2.444 7.796 1.00 96.12 116 GLU A N 1
ATOM 840 C CA . GLU A 1 116 ? 7.848 3.833 8.220 1.00 96.12 116 GLU A CA 1
ATOM 841 C C . GLU A 1 116 ? 6.511 4.586 8.288 1.00 96.12 116 GLU 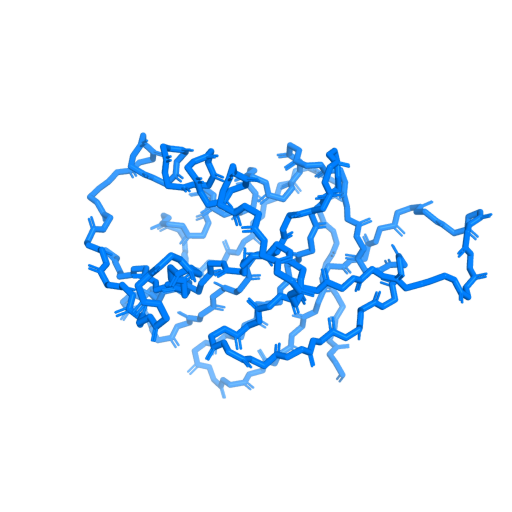A C 1
ATOM 843 O O . GLU A 1 116 ? 6.249 5.314 9.249 1.00 96.12 116 GLU A O 1
ATOM 848 N N . PHE A 1 117 ? 5.603 4.319 7.342 1.00 97.06 117 PHE A N 1
ATOM 849 C CA . PHE A 1 117 ? 4.253 4.881 7.344 1.00 97.06 117 PHE A CA 1
ATOM 850 C C . PHE A 1 117 ? 3.466 4.556 8.623 1.00 97.06 117 PHE A C 1
ATOM 852 O O . PHE A 1 117 ? 2.752 5.425 9.124 1.00 97.06 117 PHE A O 1
ATOM 859 N N . LEU A 1 118 ? 3.635 3.358 9.200 1.00 93.19 118 LEU A N 1
ATOM 860 C CA . LEU A 1 118 ? 3.010 2.996 10.481 1.00 93.19 118 LEU A CA 1
ATOM 861 C C . LEU A 1 118 ? 3.376 3.978 11.606 1.00 93.19 118 LEU A C 1
ATOM 863 O O . LEU A 1 118 ? 2.550 4.240 12.480 1.00 93.19 118 LEU A O 1
ATOM 867 N N . THR A 1 119 ? 4.608 4.492 11.595 1.00 90.88 119 THR A N 1
ATOM 868 C CA . THR A 1 119 ? 5.159 5.316 12.679 1.00 90.88 119 THR A CA 1
ATOM 869 C C . THR A 1 119 ? 4.997 6.808 12.402 1.00 90.88 119 THR A C 1
ATOM 871 O O . THR A 1 119 ? 4.634 7.570 13.299 1.00 90.88 119 THR A O 1
ATOM 874 N N . ALA A 1 120 ? 5.283 7.234 11.172 1.00 94.19 120 ALA A N 1
ATOM 875 C CA . ALA A 1 120 ? 5.367 8.642 10.798 1.00 94.19 120 ALA A CA 1
ATOM 876 C C . ALA A 1 120 ? 4.126 9.159 10.051 1.00 94.19 120 ALA A C 1
ATOM 878 O O . ALA A 1 120 ? 3.982 10.368 9.867 1.00 94.19 120 ALA A O 1
ATOM 879 N N . GLY A 1 121 ? 3.240 8.270 9.586 1.00 95.50 121 GLY A N 1
ATOM 880 C CA . GLY A 1 121 ? 2.116 8.625 8.715 1.00 95.50 121 GLY A CA 1
ATOM 881 C C . GLY A 1 121 ? 2.533 9.080 7.312 1.00 95.50 121 GLY A C 1
ATOM 882 O O . GLY A 1 121 ? 1.708 9.616 6.577 1.00 95.50 121 GLY A O 1
ATOM 883 N N . THR A 1 122 ? 3.800 8.878 6.948 1.00 96.88 122 THR A N 1
ATOM 884 C CA . THR A 1 122 ? 4.364 9.118 5.618 1.00 96.88 122 THR A CA 1
ATOM 885 C C . THR A 1 122 ? 5.313 7.966 5.275 1.00 96.88 122 THR A C 1
ATOM 887 O O . THR A 1 122 ? 6.089 7.559 6.144 1.00 96.88 122 THR A O 1
ATOM 890 N N . PRO A 1 123 ? 5.245 7.379 4.070 1.00 97.44 123 PRO A N 1
ATOM 891 C CA . PRO A 1 123 ? 6.148 6.303 3.690 1.00 97.44 123 PRO A CA 1
ATOM 892 C C . PRO A 1 123 ? 7.547 6.845 3.387 1.00 97.44 123 PRO A C 1
ATOM 894 O O . PRO A 1 123 ? 7.711 7.854 2.702 1.00 97.44 123 PRO A O 1
ATOM 897 N N . PHE A 1 124 ? 8.572 6.142 3.858 1.00 96.94 124 PHE A N 1
ATOM 898 C CA . PHE A 1 124 ? 9.954 6.454 3.518 1.00 96.94 124 PHE A CA 1
ATOM 899 C C . PHE A 1 124 ? 10.839 5.209 3.598 1.00 96.94 124 PHE A C 1
ATOM 901 O O . PHE A 1 124 ? 10.699 4.374 4.486 1.00 96.94 124 PHE A O 1
ATOM 908 N N . ALA A 1 125 ? 11.773 5.105 2.658 1.00 96.00 125 ALA A N 1
ATOM 909 C CA . ALA A 1 125 ? 12.868 4.149 2.668 1.00 96.00 125 ALA A CA 1
ATOM 910 C C . ALA A 1 125 ? 14.030 4.722 1.841 1.00 96.00 125 ALA A C 1
ATOM 912 O O . ALA A 1 125 ? 13.792 5.556 0.960 1.00 96.00 125 ALA A O 1
ATOM 913 N N . PRO A 1 126 ? 15.280 4.282 2.072 1.00 93.69 126 PRO A N 1
ATOM 914 C CA . PRO A 1 126 ? 16.345 4.499 1.101 1.00 93.69 126 PRO A CA 1
ATOM 915 C C . PRO A 1 126 ? 15.885 4.030 -0.285 1.00 93.69 126 PRO A C 1
ATOM 917 O O . PRO A 1 126 ? 15.273 2.970 -0.403 1.00 93.69 126 PRO A O 1
ATOM 920 N N . ASP A 1 127 ? 16.138 4.849 -1.303 1.00 91.62 127 ASP A N 1
ATOM 921 C CA . ASP A 1 127 ? 15.771 4.602 -2.705 1.00 91.62 127 ASP A CA 1
ATOM 922 C C . ASP A 1 127 ? 14.261 4.598 -3.020 1.00 91.62 127 ASP A C 1
ATOM 924 O O . ASP A 1 127 ? 13.871 4.353 -4.162 1.00 91.62 127 ASP A O 1
ATOM 928 N N . LEU A 1 128 ? 13.397 4.951 -2.058 1.00 96.06 128 LEU A N 1
ATOM 929 C CA . LEU A 1 128 ? 11.991 5.239 -2.338 1.00 96.06 128 LEU A CA 1
ATOM 930 C C . LEU A 1 128 ? 11.834 6.686 -2.816 1.00 96.06 128 LEU A C 1
ATOM 932 O O . LEU A 1 128 ?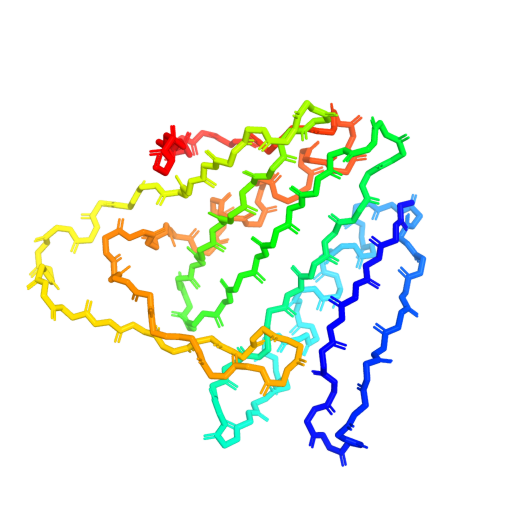 12.042 7.630 -2.054 1.00 96.06 128 LEU A O 1
ATOM 936 N N . THR A 1 129 ? 11.411 6.849 -4.066 1.00 96.50 129 THR A N 1
ATOM 937 C CA . THR A 1 129 ? 10.956 8.134 -4.612 1.00 96.50 129 THR A CA 1
ATOM 938 C C . THR A 1 129 ? 9.450 8.075 -4.815 1.00 96.50 129 THR A C 1
ATOM 940 O O . THR A 1 129 ? 8.954 7.084 -5.350 1.00 96.50 129 THR A O 1
ATOM 943 N N . LEU A 1 130 ? 8.739 9.119 -4.383 1.00 96.81 130 LEU A N 1
ATOM 944 C CA . LEU A 1 130 ? 7.323 9.316 -4.683 1.00 96.81 130 LEU A CA 1
ATOM 945 C C . LEU A 1 130 ? 7.159 10.535 -5.590 1.00 96.81 130 LEU A C 1
ATOM 947 O O . LEU A 1 130 ? 7.714 11.595 -5.292 1.00 96.81 130 LEU A O 1
ATOM 951 N N . GLU A 1 131 ? 6.377 10.393 -6.654 1.00 96.19 131 GLU A N 1
ATOM 952 C CA . GLU A 1 131 ? 5.984 11.496 -7.530 1.00 96.19 131 GLU A CA 1
ATOM 953 C C . GLU A 1 131 ? 4.484 11.785 -7.383 1.00 96.19 131 GLU A C 1
ATOM 955 O O . GLU A 1 131 ? 3.702 10.849 -7.215 1.00 96.19 131 GLU A O 1
ATOM 960 N N . PRO A 1 132 ? 4.064 13.064 -7.390 1.00 96.06 132 PRO A N 1
ATOM 961 C CA . PRO A 1 132 ? 2.647 13.418 -7.413 1.00 96.06 132 PRO A CA 1
ATOM 962 C C . PRO A 1 132 ? 1.939 12.848 -8.647 1.00 96.06 132 PRO A C 1
ATOM 964 O O . PRO A 1 132 ? 2.541 12.786 -9.720 1.00 96.06 132 PRO A O 1
ATOM 967 N N . ASP A 1 133 ? 0.666 12.485 -8.486 1.00 89.31 133 ASP A N 1
ATOM 968 C CA . ASP A 1 133 ? -0.188 12.026 -9.594 1.00 89.31 133 ASP A CA 1
ATOM 969 C C . ASP A 1 133 ? -0.627 13.158 -10.544 1.00 89.31 133 ASP A C 1
ATOM 971 O O . ASP A 1 133 ? -0.785 14.320 -10.090 1.00 89.31 133 ASP A O 1
#

Radius of gyration: 13.58 Å; chains: 1; bounding box: 31×34×38 Å

Organism: NCBI:txid443156

pLDDT: mean 92.24, std 8.01, range [56.84, 98.62]

Secondary structure (DSSP, 8-state):
-EEEEEETTTTEEEEEE--SHHHHHHHHHHHHH---TT-EEPEEEE-TTS-EEEEEEETTEEEEEEE-TT--EEEEE-S-GGGTT-EEEEEETTEEEEEEGGGEEEHHHHHHHHHHHHHHSS---TT-EEEE-

Sequence (133 aa):
MIARYLDPDTDSVQEVELADVSAVDSLLGLVTELGGQRGTPAVELSHPSGATLVIGQAGALSVLMFTDALGTSSHSVGSASHRAGESLVIDYLGSYTEIPIEYFVEREVGRAGAIEFLTAGTPFAPDLTLEPD

Foldseek 3Di:
DKKWKQQQVVRDIDIDDDDALVSLVVVVVVQQVRQHPLAGIWMWDAEPLQKIWIWFDDPQKIKIWIAANVGFIKIWFAPVVVPFPDWHWYQYSNDTDTDTCRRIYGPVQSSQQVNVCRPPVGGDDVVTDIDTD